Protein AF-A0A699SIF3-F1 (afdb_monomer_lite)

InterPro domains:
  IPR019378 GDP-fucose protein O-fucosyltransferase [PF10250] (1-93)
  IPR052272 GT106 glycosyltransferase [PTHR31933] (1-105)

pLDDT: mean 83.43, std 11.76, range [43.19, 96.19]

Radius of gyration: 21.8 Å; chains: 1; bounding box: 42×31×56 Å

Sequence (107 aa):
RLRCRCNFHALQFTPKIQATAALLIQRMRQNASHSGVLDENLVGPFAKPKEKIKKEFRYLALHLRFEIDMVAHSLCDFGGGEEEKKKLQAYREMHFPGLVELNNTSN

Foldseek 3Di:
DDPPPDPVLVVADDQVVLLVVLVVVCVLVVNDLDFDPCNCVHNNPSTHDHDDDDDDDDDDDDDDDPDLCVVLQVVDDPPPPDVNVVVSVVVCVVPPVVSVVVVVVVD

Secondary structure (DSSP, 8-state):
-------GGG-PPPHHHHHHHHHHHHHHTTT-SPPPTTHHHHHGGGPPP-PPPS-------------HHHHHHT----S-HHHHHHHHHHHHHHH-HHHHHHHHHH-

Structure (mmCIF, N/CA/C/O backbone):
data_AF-A0A699SIF3-F1
#
_entry.id   AF-A0A699SIF3-F1
#
loop_
_atom_site.group_PDB
_atom_site.id
_atom_site.type_symbol
_atom_site.label_atom_id
_atom_site.label_alt_id
_atom_site.label_comp_id
_atom_site.label_asym_id
_atom_site.label_entity_id
_atom_site.label_seq_id
_atom_site.pdbx_PDB_ins_code
_atom_site.Cartn_x
_atom_site.Cartn_y
_atom_site.Cartn_z
_atom_site.occupancy
_atom_site.B_iso_or_equiv
_atom_site.auth_seq_id
_atom_site.auth_comp_id
_atom_site.auth_asym_id
_atom_site.auth_atom_id
_atom_site.pdbx_PDB_model_num
ATOM 1 N N . ARG A 1 1 ? -18.879 12.075 -18.872 1.00 48.81 1 ARG A N 1
ATOM 2 C CA . ARG A 1 1 ? -17.845 11.437 -18.013 1.00 48.81 1 ARG A CA 1
ATOM 3 C C . ARG A 1 1 ? -18.537 10.586 -16.947 1.00 48.81 1 ARG A C 1
ATOM 5 O O . ARG A 1 1 ? -18.893 11.108 -15.899 1.00 48.81 1 ARG A O 1
ATOM 12 N N . LEU A 1 2 ? -18.780 9.304 -17.227 1.00 43.19 2 LEU A N 1
ATOM 13 C CA . LEU A 1 2 ? -19.382 8.369 -16.270 1.00 43.19 2 LEU A CA 1
ATOM 14 C C . LEU A 1 2 ? -18.303 7.933 -15.272 1.00 43.19 2 LEU A C 1
ATOM 16 O O . LEU A 1 2 ? -17.506 7.050 -15.562 1.00 43.19 2 LEU A O 1
ATOM 20 N N .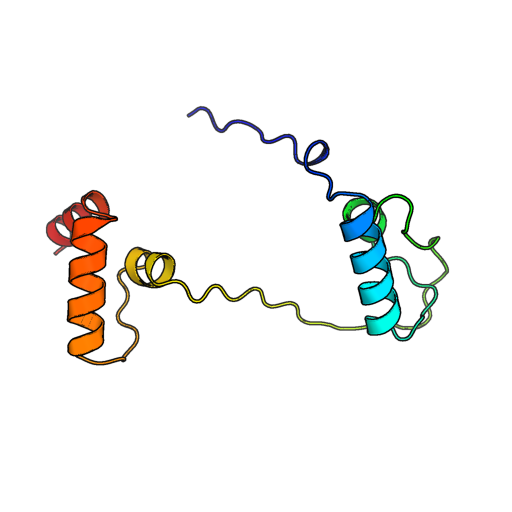 ARG A 1 3 ? -18.224 8.585 -14.109 1.00 60.19 3 ARG A N 1
ATOM 21 C CA . ARG A 1 3 ? -17.505 7.995 -12.974 1.00 60.19 3 ARG A CA 1
ATOM 22 C C . ARG A 1 3 ? -18.495 7.057 -12.301 1.00 60.19 3 ARG A C 1
ATOM 24 O O . ARG A 1 3 ? -19.445 7.537 -11.685 1.00 60.19 3 ARG A O 1
ATOM 31 N N . CYS A 1 4 ? -18.321 5.749 -12.472 1.00 64.62 4 CYS A N 1
ATOM 32 C CA . CYS A 1 4 ? -19.113 4.769 -11.739 1.00 64.62 4 CYS A CA 1
ATOM 33 C C . CYS A 1 4 ? -18.942 5.069 -10.245 1.00 64.62 4 CYS A C 1
ATOM 35 O O . CYS A 1 4 ? -17.822 5.047 -9.731 1.00 64.62 4 CYS A O 1
ATOM 37 N N . ARG A 1 5 ? -20.026 5.448 -9.561 1.00 69.69 5 ARG A N 1
ATOM 38 C CA . ARG A 1 5 ? -19.985 5.644 -8.112 1.00 69.69 5 ARG A CA 1
ATOM 39 C C . ARG A 1 5 ? -19.830 4.259 -7.502 1.00 69.69 5 ARG A C 1
ATOM 41 O O . ARG A 1 5 ? -20.772 3.475 -7.511 1.00 69.69 5 ARG A O 1
ATOM 48 N N . CYS A 1 6 ? -18.621 3.938 -7.056 1.00 73.12 6 CYS A N 1
ATOM 49 C CA . CYS A 1 6 ? -18.370 2.685 -6.365 1.00 73.12 6 CYS A CA 1
ATOM 50 C C . CYS A 1 6 ? -19.135 2.713 -5.037 1.00 73.12 6 CYS A C 1
ATOM 52 O O . CYS A 1 6 ? -19.010 3.672 -4.271 1.00 73.12 6 CYS A O 1
ATOM 54 N N . ASN A 1 7 ? -19.953 1.693 -4.774 1.00 78.44 7 ASN A N 1
ATOM 55 C CA . ASN A 1 7 ? -20.605 1.553 -3.480 1.00 78.44 7 ASN A CA 1
ATOM 56 C C . ASN A 1 7 ? -19.602 0.966 -2.481 1.00 78.44 7 ASN A C 1
ATOM 58 O O . ASN A 1 7 ? -19.525 -0.247 -2.303 1.00 78.44 7 ASN A O 1
ATOM 62 N N . PHE A 1 8 ? -18.829 1.829 -1.824 1.00 74.00 8 PHE A N 1
ATOM 63 C CA . PHE A 1 8 ? -17.832 1.402 -0.841 1.00 74.00 8 PHE A CA 1
ATOM 64 C C . PHE A 1 8 ? -18.444 0.671 0.363 1.00 74.00 8 PHE A C 1
ATOM 66 O O . PHE A 1 8 ? -17.765 -0.151 0.967 1.00 74.00 8 PHE A O 1
ATOM 73 N N . HIS A 1 9 ? -19.731 0.881 0.670 1.00 73.69 9 HIS A N 1
ATOM 74 C CA . HIS A 1 9 ? -20.416 0.122 1.722 1.00 73.69 9 HIS A CA 1
ATOM 75 C C . HIS A 1 9 ? -20.601 -1.357 1.366 1.00 73.69 9 HIS A C 1
ATOM 77 O O . HIS A 1 9 ? -20.702 -2.181 2.268 1.00 73.69 9 HIS A O 1
ATOM 83 N N . ALA A 1 10 ? -20.620 -1.705 0.075 1.00 79.56 10 ALA A N 1
ATOM 84 C CA . ALA A 1 10 ? -20.663 -3.097 -0.370 1.00 79.56 10 ALA A CA 1
ATOM 85 C C . ALA A 1 10 ? -19.281 -3.778 -0.325 1.00 79.56 10 ALA A C 1
ATOM 87 O O . ALA A 1 10 ? -19.198 -5.001 -0.390 1.00 79.56 10 ALA A O 1
ATOM 88 N N . LEU A 1 11 ? -18.196 -3.007 -0.197 1.00 82.12 11 LEU A N 1
ATOM 89 C CA . LEU A 1 11 ? -16.817 -3.500 -0.166 1.00 82.12 11 LEU A CA 1
ATOM 90 C C . LEU A 1 11 ? -16.324 -3.669 1.276 1.00 82.12 11 LEU A C 1
ATOM 92 O O . LEU A 1 11 ? -15.317 -3.089 1.680 1.00 82.12 11 LEU A O 1
ATOM 96 N N . GLN A 1 12 ? -17.050 -4.454 2.070 1.00 84.69 12 GLN A N 1
ATOM 97 C CA . GLN A 1 12 ? -16.610 -4.809 3.417 1.00 84.69 12 GLN A CA 1
ATOM 98 C C . GLN A 1 12 ? -15.593 -5.950 3.371 1.00 84.69 12 GLN A C 1
ATOM 100 O O . GLN A 1 12 ? -15.723 -6.902 2.599 1.00 84.69 12 GLN A O 1
ATOM 105 N N . PHE A 1 13 ? -14.579 -5.872 4.233 1.00 89.75 13 PHE A N 1
ATOM 106 C CA . PHE A 1 13 ? -13.667 -6.989 4.442 1.00 89.75 13 PHE A CA 1
ATOM 107 C C . PHE A 1 13 ? -14.413 -8.208 4.988 1.00 89.75 13 PHE A C 1
ATOM 109 O O . PHE A 1 13 ? -15.396 -8.084 5.716 1.00 89.75 13 PHE A O 1
ATOM 116 N N . THR A 1 14 ? -13.910 -9.404 4.681 1.00 92.50 14 THR A N 1
ATOM 117 C CA . THR A 1 14 ? -14.478 -10.635 5.241 1.00 92.50 14 THR A CA 1
ATOM 118 C C . THR A 1 14 ? -14.375 -10.636 6.774 1.00 92.50 14 THR A C 1
ATOM 120 O O . THR A 1 14 ? -13.420 -10.068 7.321 1.00 92.50 14 THR A O 1
ATOM 123 N N . PRO A 1 15 ? -15.278 -11.333 7.494 1.00 94.50 15 PRO A N 1
ATOM 124 C CA . PRO A 1 15 ? -15.268 -11.339 8.959 1.00 94.50 15 PRO A CA 1
ATOM 125 C C . PRO A 1 15 ? -13.925 -11.754 9.576 1.00 94.50 15 PRO A C 1
ATOM 127 O O . PRO A 1 15 ? -13.518 -11.221 10.603 1.00 94.50 15 PRO A O 1
ATOM 130 N N . LYS A 1 16 ? -13.185 -12.665 8.926 1.00 96.19 16 LYS A N 1
ATOM 131 C CA . LYS A 1 16 ? -11.853 -13.097 9.387 1.00 96.19 16 LYS A CA 1
ATOM 132 C C . LYS A 1 16 ? -10.822 -11.963 9.337 1.00 96.19 16 LYS A C 1
ATOM 134 O O . LYS A 1 16 ? -10.020 -11.819 10.260 1.00 96.19 16 LYS A O 1
ATOM 139 N N . ILE A 1 17 ? -10.854 -11.148 8.280 1.00 95.50 17 ILE A N 1
ATOM 140 C CA . ILE A 1 17 ? -9.967 -9.985 8.131 1.00 95.50 17 ILE A CA 1
ATOM 141 C C . ILE A 1 17 ? -10.350 -8.914 9.154 1.00 95.50 17 ILE A C 1
ATOM 143 O O . ILE A 1 17 ? -9.472 -8.390 9.834 1.00 95.50 17 ILE A O 1
ATOM 147 N N . GLN A 1 18 ? -11.646 -8.645 9.326 1.00 94.25 18 GLN A N 1
ATOM 148 C CA . GLN A 1 18 ? -12.137 -7.680 10.315 1.00 94.25 18 GLN A CA 1
ATOM 149 C C . GLN A 1 18 ? -11.742 -8.065 11.747 1.00 94.25 18 GLN A C 1
ATOM 151 O O . GLN A 1 18 ? -11.225 -7.225 12.481 1.00 94.25 18 GLN A O 1
ATOM 156 N N . ALA A 1 19 ? -11.896 -9.338 12.128 1.00 94.94 19 ALA A N 1
ATOM 157 C CA . ALA A 1 19 ? -11.478 -9.838 13.439 1.00 94.94 19 ALA A CA 1
ATOM 158 C C . ALA A 1 19 ? -9.964 -9.680 13.659 1.00 94.94 19 ALA A C 1
ATOM 160 O O . ALA A 1 19 ? -9.517 -9.245 14.722 1.00 94.94 19 ALA A O 1
ATOM 161 N N . THR A 1 20 ? -9.167 -9.986 12.631 1.00 96.12 20 THR A N 1
ATOM 162 C CA . THR A 1 20 ? -7.707 -9.817 12.672 1.00 96.12 20 THR A CA 1
ATOM 163 C C . THR A 1 20 ? -7.326 -8.343 12.824 1.00 96.12 20 THR A C 1
ATOM 165 O O . THR A 1 20 ? -6.498 -7.999 13.667 1.00 96.12 20 THR A O 1
ATOM 168 N N . ALA A 1 21 ? -7.962 -7.457 12.055 1.00 93.31 21 ALA A N 1
ATOM 169 C CA . ALA A 1 21 ? -7.743 -6.018 12.124 1.00 93.31 21 ALA A CA 1
ATOM 170 C C . ALA A 1 21 ? -8.142 -5.438 13.492 1.00 93.31 21 ALA A C 1
ATOM 172 O O . ALA A 1 21 ? -7.391 -4.640 14.052 1.00 93.31 21 ALA A O 1
ATOM 173 N N . ALA A 1 22 ? -9.257 -5.887 14.077 1.00 92.19 22 ALA A N 1
ATOM 174 C CA . ALA A 1 22 ? -9.677 -5.483 15.419 1.00 92.19 22 ALA A CA 1
ATOM 175 C C . ALA A 1 22 ? -8.627 -5.853 16.473 1.00 92.19 22 ALA A C 1
ATOM 177 O O . ALA A 1 22 ? -8.253 -5.021 17.301 1.00 92.19 22 ALA A O 1
ATOM 178 N N . LEU A 1 23 ? -8.086 -7.072 16.395 1.00 92.88 23 LEU A N 1
ATOM 179 C CA . LEU A 1 23 ? -7.024 -7.527 17.287 1.00 92.88 23 LEU A CA 1
ATOM 180 C C . LEU A 1 23 ? -5.735 -6.705 17.124 1.00 92.88 23 LEU A C 1
ATOM 182 O O . LEU A 1 23 ? -5.095 -6.362 18.120 1.00 92.88 23 LEU A O 1
ATOM 186 N N . LEU A 1 24 ? -5.356 -6.360 15.889 1.00 92.06 24 LEU A N 1
ATOM 187 C CA . LEU A 1 24 ? -4.196 -5.505 15.614 1.00 92.06 24 LEU A CA 1
ATOM 188 C C . LEU A 1 24 ? -4.380 -4.102 16.193 1.00 92.06 24 LEU A C 1
ATOM 190 O O . LEU A 1 24 ? -3.513 -3.631 16.927 1.00 92.06 24 LEU A O 1
ATOM 194 N N . ILE A 1 25 ? -5.520 -3.461 15.925 1.00 88.25 25 ILE A N 1
ATOM 195 C CA . ILE A 1 25 ? -5.851 -2.129 16.446 1.00 88.25 25 ILE A CA 1
ATOM 196 C C . ILE A 1 25 ? -5.832 -2.138 17.975 1.00 88.25 25 ILE A C 1
ATOM 198 O O . ILE A 1 25 ? -5.226 -1.257 18.592 1.00 88.25 25 ILE A O 1
ATOM 202 N N . GLN A 1 26 ? -6.441 -3.155 18.589 1.00 87.06 26 GLN A N 1
ATOM 203 C CA . GLN A 1 26 ? -6.450 -3.324 20.036 1.00 87.06 26 GLN A CA 1
ATOM 204 C C . GLN A 1 26 ? -5.021 -3.396 20.597 1.00 87.06 26 GLN A C 1
ATOM 206 O O . GLN A 1 26 ? -4.709 -2.706 21.568 1.00 87.06 26 GLN A O 1
ATOM 211 N N . ARG A 1 27 ? -4.136 -4.190 19.982 1.00 88.75 27 ARG A N 1
ATOM 212 C CA . ARG A 1 27 ? -2.737 -4.327 20.416 1.00 88.75 27 ARG A CA 1
ATOM 213 C C . ARG A 1 27 ? -1.929 -3.054 20.202 1.00 88.75 27 ARG A C 1
ATOM 215 O O . ARG A 1 27 ? -1.216 -2.646 21.114 1.00 88.75 27 ARG A O 1
ATOM 222 N N . MET A 1 28 ? -2.064 -2.409 19.040 1.00 87.06 28 MET A N 1
ATOM 223 C CA . MET A 1 28 ? -1.384 -1.143 18.746 1.00 87.06 28 MET A CA 1
ATOM 224 C C . MET A 1 28 ? -1.716 -0.111 19.819 1.00 87.06 28 MET A C 1
ATOM 226 O O . MET A 1 28 ? -0.804 0.495 20.377 1.00 87.06 28 MET A O 1
ATOM 230 N N . ARG A 1 29 ? -2.998 -0.002 20.187 1.00 84.44 29 ARG A N 1
ATOM 231 C CA . ARG A 1 29 ? -3.513 0.898 21.229 1.00 84.44 29 ARG A CA 1
ATOM 232 C C . ARG A 1 29 ? -3.303 0.379 22.660 1.00 84.44 29 ARG A C 1
ATOM 234 O O . ARG A 1 29 ? -3.983 0.837 23.571 1.00 84.44 29 ARG A O 1
ATOM 241 N N . GLN A 1 30 ? -2.393 -0.575 22.881 1.00 82.06 30 GLN A N 1
ATOM 242 C CA . GLN A 1 30 ? -2.049 -1.111 24.208 1.00 82.06 30 GLN A CA 1
ATOM 243 C C . GLN A 1 30 ? -3.265 -1.637 24.995 1.00 82.06 30 GLN A C 1
ATOM 245 O O . GLN A 1 30 ? -3.379 -1.417 26.198 1.00 82.06 30 GLN A O 1
ATOM 250 N N . ASN A 1 31 ? -4.198 -2.315 24.319 1.00 73.94 31 ASN A N 1
ATOM 251 C CA . ASN A 1 31 ? -5.472 -2.781 24.880 1.00 73.94 31 ASN A CA 1
ATOM 252 C C . ASN A 1 31 ? -6.359 -1.672 25.473 1.00 73.94 31 ASN A C 1
ATOM 254 O O . ASN A 1 31 ? -7.260 -1.972 26.256 1.00 73.94 31 ASN A O 1
ATOM 258 N N . ALA A 1 32 ? -6.156 -0.407 25.094 1.00 71.56 32 ALA A N 1
ATOM 259 C CA . ALA A 1 32 ? -7.038 0.669 25.516 1.00 71.56 32 ALA A CA 1
ATOM 260 C C . ALA A 1 32 ? -8.484 0.403 25.071 1.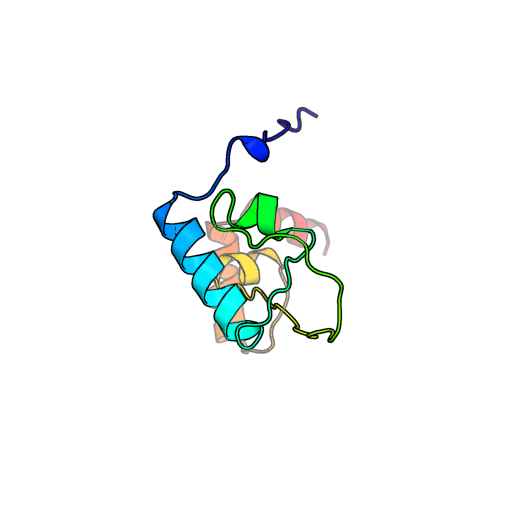00 71.56 32 ALA A C 1
ATOM 262 O O . ALA A 1 32 ? -8.736 -0.070 23.960 1.00 71.56 32 ALA A O 1
ATOM 263 N N . SER A 1 33 ? -9.444 0.776 25.915 1.00 68.06 33 SER A N 1
ATOM 264 C CA . SER A 1 33 ? -10.888 0.673 25.656 1.00 68.06 33 SER A CA 1
ATOM 265 C C . SER A 1 33 ? -11.403 1.670 24.604 1.00 68.06 33 SER A C 1
ATOM 267 O O . SER A 1 33 ? -12.577 2.019 24.588 1.00 68.06 33 SER A O 1
ATOM 269 N N . HIS A 1 34 ? -10.528 2.183 23.740 1.00 72.31 34 HIS A N 1
ATOM 270 C CA . HIS A 1 34 ? -10.850 3.264 22.820 1.00 72.31 34 HIS A CA 1
ATOM 271 C C . HIS A 1 34 ? -11.304 2.735 21.459 1.00 72.31 34 HIS A C 1
ATOM 273 O O . HIS A 1 34 ? -10.540 2.052 20.767 1.00 72.31 34 HIS A O 1
ATOM 279 N N . SER A 1 35 ? -12.498 3.160 21.046 1.00 71.75 35 SER A N 1
ATOM 280 C CA . SER A 1 35 ? -12.988 3.037 19.674 1.00 71.75 35 SER A CA 1
ATOM 281 C C . SER A 1 35 ? -12.637 4.284 18.871 1.00 71.75 35 SER A C 1
ATOM 283 O O . SER A 1 35 ? -13.061 5.389 19.200 1.00 71.75 35 SER A O 1
ATOM 285 N N . GLY A 1 36 ? -11.891 4.109 17.787 1.00 74.88 36 GLY A N 1
ATOM 286 C CA . GLY A 1 36 ? -11.675 5.140 16.779 1.00 74.88 36 GLY A CA 1
ATOM 287 C C . GLY A 1 36 ? -12.956 5.447 16.006 1.00 74.88 36 GLY A C 1
ATOM 288 O O . GLY A 1 36 ? -13.859 4.617 15.915 1.00 74.88 36 GLY A O 1
ATOM 289 N N . VAL A 1 37 ? -13.023 6.646 15.420 1.00 76.88 37 VAL A N 1
ATOM 290 C CA . VAL A 1 37 ? -14.174 7.118 14.620 1.00 76.88 37 VAL A CA 1
ATOM 291 C C . VAL A 1 37 ? -14.474 6.184 13.442 1.00 76.88 37 VAL A C 1
ATOM 293 O O . VAL A 1 37 ? -15.628 6.016 13.066 1.00 76.88 37 VAL A O 1
ATOM 296 N N . LEU A 1 38 ? -13.436 5.562 12.878 1.00 80.31 38 LEU A N 1
ATOM 297 C CA . LEU A 1 38 ? -13.542 4.673 11.721 1.00 80.31 38 LEU A CA 1
ATOM 298 C C . LEU A 1 38 ? -13.653 3.190 12.093 1.00 80.31 38 LEU A C 1
ATOM 300 O O . LEU A 1 38 ? -13.860 2.375 11.199 1.00 80.31 38 LEU A O 1
ATOM 304 N N . ASP A 1 39 ? -13.520 2.824 13.371 1.00 85.50 39 ASP A N 1
ATOM 305 C CA . ASP A 1 39 ? -13.440 1.416 13.779 1.00 85.50 39 ASP A CA 1
ATOM 306 C C . ASP A 1 39 ? -14.711 0.643 13.395 1.00 85.50 39 ASP A C 1
ATOM 308 O O . ASP A 1 39 ? -14.613 -0.468 12.888 1.00 85.50 39 ASP A O 1
ATOM 312 N N . GLU A 1 40 ? -15.893 1.249 13.533 1.00 85.62 40 GLU A N 1
ATOM 313 C CA . GLU A 1 40 ? -17.170 0.634 13.139 1.00 85.62 40 GLU A CA 1
ATOM 314 C C . GLU A 1 40 ? -17.208 0.282 11.643 1.00 85.62 40 GLU A C 1
ATOM 316 O O . GLU A 1 40 ? -17.625 -0.808 11.267 1.00 85.62 40 GLU A O 1
ATOM 321 N N . ASN A 1 41 ? -16.679 1.153 10.780 1.00 84.50 41 ASN A N 1
ATOM 322 C CA . ASN A 1 41 ? -16.628 0.898 9.337 1.00 84.50 41 ASN A CA 1
ATOM 323 C C . ASN A 1 41 ? -15.507 -0.080 8.943 1.00 84.50 41 ASN A C 1
ATOM 325 O O . ASN A 1 41 ? -15.623 -0.774 7.936 1.00 84.50 41 ASN A O 1
ATOM 329 N N . LEU A 1 42 ? -14.412 -0.124 9.709 1.00 85.38 42 LEU A N 1
ATOM 330 C CA . LEU A 1 42 ? -13.230 -0.934 9.396 1.00 85.38 42 LEU A CA 1
ATOM 331 C C . LEU A 1 42 ? -13.347 -2.372 9.901 1.00 85.38 42 LEU A C 1
ATOM 333 O O . LEU A 1 42 ? -12.993 -3.310 9.186 1.00 85.38 42 LEU A O 1
ATOM 337 N N . VAL A 1 43 ? -13.819 -2.546 11.135 1.00 91.44 43 VAL A N 1
ATOM 338 C CA . VAL A 1 43 ? -13.871 -3.847 11.814 1.00 91.44 43 VAL A CA 1
ATOM 339 C C . VAL A 1 43 ? -15.293 -4.301 12.139 1.00 91.44 43 VAL A C 1
ATOM 341 O O . VAL A 1 43 ? -15.469 -5.401 12.659 1.00 91.44 43 VAL A O 1
ATOM 344 N N . GLY A 1 44 ? -16.310 -3.502 11.803 1.00 88.12 44 GLY A N 1
ATOM 345 C CA . GLY A 1 44 ? -17.714 -3.894 11.890 1.00 88.12 44 GLY A CA 1
ATOM 346 C C . GLY A 1 44 ? -18.097 -4.391 13.289 1.00 88.12 44 GLY A C 1
ATOM 347 O O . GLY A 1 44 ? -17.866 -3.680 14.270 1.00 88.12 44 GLY A O 1
ATOM 348 N N . PRO A 1 45 ? -18.635 -5.621 13.414 1.00 89.81 45 PRO A N 1
ATOM 349 C CA . PRO A 1 45 ? -19.118 -6.161 14.688 1.00 89.81 45 PRO A CA 1
ATOM 350 C C . PRO A 1 45 ? -18.012 -6.370 15.736 1.00 89.81 45 PRO A C 1
ATOM 352 O O . PRO A 1 45 ? -18.317 -6.615 16.899 1.00 89.81 45 PRO A O 1
ATOM 355 N N . PHE A 1 46 ? -16.735 -6.283 15.349 1.00 91.31 46 PHE A N 1
ATOM 356 C CA . PHE A 1 46 ? -15.593 -6.420 16.255 1.00 91.31 46 PHE A CA 1
ATOM 357 C C . PHE A 1 46 ? -15.120 -5.078 16.845 1.00 91.31 46 PHE A C 1
ATOM 359 O O . PHE A 1 46 ? -14.133 -5.051 17.585 1.00 91.31 46 PHE A O 1
ATOM 366 N N . ALA A 1 47 ? -15.782 -3.961 16.521 1.00 88.06 47 ALA A N 1
ATOM 367 C CA . ALA A 1 47 ? -15.460 -2.654 17.087 1.00 88.06 47 ALA A CA 1
ATOM 368 C C . ALA A 1 47 ? -15.762 -2.609 18.594 1.00 88.06 47 ALA A C 1
ATOM 370 O O . ALA A 1 47 ? -16.757 -3.159 19.068 1.00 88.06 47 ALA A O 1
ATOM 371 N N . LYS A 1 48 ? -14.905 -1.929 19.366 1.00 81.25 48 LYS A N 1
ATOM 372 C CA . LYS A 1 48 ? -15.164 -1.698 20.794 1.00 81.25 48 LYS A CA 1
ATOM 373 C C . LYS A 1 48 ? -16.215 -0.595 20.981 1.00 81.25 48 LYS A C 1
ATOM 375 O O . LYS A 1 48 ? -16.306 0.304 20.150 1.00 81.25 48 LYS A O 1
ATOM 380 N N . PRO A 1 49 ? -16.998 -0.618 22.071 1.00 76.81 49 PRO A N 1
ATOM 381 C CA . PRO A 1 49 ? -17.901 0.480 22.394 1.00 76.81 49 PRO A CA 1
ATOM 382 C C . PRO A 1 49 ? -17.128 1.782 22.663 1.00 76.81 49 PRO A C 1
ATOM 384 O O . PRO A 1 49 ? -15.986 1.774 23.127 1.00 76.81 49 PRO A O 1
ATOM 387 N N . LYS A 1 50 ? -17.758 2.922 22.357 1.00 68.06 50 LYS A N 1
ATOM 388 C CA . LYS A 1 50 ? -17.185 4.261 22.561 1.00 68.06 50 LYS A CA 1
ATOM 389 C C . LYS A 1 50 ? -17.146 4.600 24.058 1.00 68.06 50 LYS A C 1
ATOM 391 O O . LYS A 1 50 ? -18.134 5.080 24.605 1.00 68.06 50 LYS A O 1
ATOM 396 N N . GLU A 1 51 ? -16.011 4.382 24.718 1.00 67.69 51 GLU A N 1
ATOM 397 C CA . GLU A 1 51 ? -15.763 4.877 26.082 1.00 67.69 51 GLU A CA 1
ATOM 398 C C . GLU A 1 51 ? -15.072 6.253 26.096 1.00 67.69 51 GLU A C 1
ATOM 400 O O . GLU A 1 51 ? -14.373 6.638 25.155 1.00 67.69 51 GLU A O 1
ATOM 405 N N . LYS A 1 52 ? -15.286 7.020 27.179 1.00 59.78 52 LYS A N 1
ATOM 406 C CA . LYS A 1 52 ? -14.754 8.384 27.347 1.00 59.78 52 LYS A CA 1
ATOM 407 C C . LYS A 1 52 ? -13.217 8.383 27.392 1.00 59.78 52 LYS A C 1
ATOM 409 O O . LYS A 1 52 ? -12.592 7.653 28.157 1.00 59.78 52 LYS A O 1
ATOM 414 N N . ILE A 1 53 ? -12.633 9.240 26.560 1.00 61.66 53 ILE A N 1
ATOM 415 C CA . ILE A 1 53 ? -11.206 9.340 26.226 1.00 61.66 53 ILE A CA 1
ATOM 416 C C . ILE A 1 53 ? -10.352 9.680 27.461 1.00 61.66 53 ILE A C 1
ATOM 418 O O . ILE A 1 53 ? -10.637 10.646 28.164 1.00 61.66 53 ILE A O 1
ATOM 422 N N . LYS A 1 54 ? -9.260 8.932 27.687 1.00 56.72 54 LYS A N 1
ATOM 423 C CA . LYS A 1 54 ? -8.208 9.287 28.667 1.00 56.72 54 LYS A CA 1
ATOM 424 C C . LYS A 1 54 ? -6.802 9.441 28.071 1.00 56.72 54 LYS A C 1
ATOM 426 O O . LYS A 1 54 ? -5.934 9.986 28.744 1.00 56.72 54 LYS A O 1
ATOM 431 N N . LYS A 1 55 ? -6.547 8.967 26.842 1.00 62.53 55 LYS A N 1
ATOM 432 C CA . LYS A 1 55 ? -5.218 9.026 26.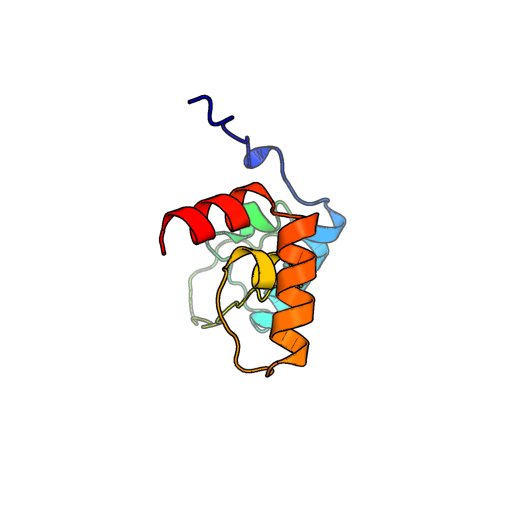209 1.00 62.53 55 LYS A CA 1
ATOM 433 C C . LYS A 1 55 ? -5.320 8.958 24.686 1.00 62.53 55 LYS A C 1
ATOM 435 O O . LYS A 1 55 ? -5.941 8.041 24.155 1.00 62.53 55 LYS A O 1
ATOM 440 N N . GLU A 1 56 ? -4.695 9.909 24.001 1.00 68.50 56 GLU A N 1
ATOM 441 C CA . GLU A 1 56 ? -4.549 9.898 22.545 1.00 68.50 56 GLU A CA 1
ATOM 442 C C . GLU A 1 56 ? -3.338 9.051 22.144 1.00 68.50 56 GLU A C 1
ATOM 444 O O . GLU A 1 56 ? -2.252 9.183 22.714 1.00 68.50 56 GLU A O 1
ATOM 449 N N . PHE A 1 57 ? -3.511 8.192 21.141 1.00 67.19 57 PHE A N 1
ATOM 450 C CA . PHE A 1 57 ? -2.410 7.461 20.526 1.00 67.19 57 PHE A CA 1
ATOM 451 C C . PHE A 1 57 ? -2.149 8.037 19.138 1.00 67.19 57 PHE A C 1
ATOM 453 O O . PHE A 1 57 ? -3.034 8.031 18.282 1.00 67.19 57 PHE A O 1
ATOM 460 N N . ARG A 1 58 ? -0.936 8.546 18.920 1.00 75.56 58 ARG A N 1
ATOM 461 C CA . ARG A 1 58 ? -0.531 9.153 17.650 1.00 75.56 58 ARG A CA 1
ATOM 462 C C . ARG A 1 58 ? 0.282 8.140 16.852 1.00 75.56 58 ARG A C 1
ATOM 464 O O . ARG A 1 58 ? 1.406 7.825 17.229 1.00 75.56 58 ARG A O 1
ATOM 471 N N . TYR A 1 59 ? -0.301 7.642 15.767 1.00 78.44 59 TYR A N 1
ATOM 472 C CA . TYR A 1 59 ? 0.379 6.795 14.787 1.00 78.44 59 TYR A CA 1
ATOM 473 C C . TYR A 1 59 ? 0.424 7.509 13.440 1.00 78.44 59 TYR A C 1
ATOM 475 O O . TYR A 1 59 ? -0.498 8.249 13.099 1.00 78.44 59 TYR A O 1
ATOM 483 N N . LEU A 1 60 ? 1.467 7.230 12.663 1.00 85.25 60 LEU A N 1
ATOM 484 C CA . LEU A 1 60 ? 1.547 7.572 11.249 1.00 85.25 60 LEU A CA 1
ATOM 485 C C . LEU A 1 60 ? 1.449 6.271 10.449 1.00 85.25 60 LEU A C 1
ATOM 487 O O . LEU A 1 60 ? 2.267 5.373 10.636 1.00 85.25 60 LEU A O 1
ATOM 491 N N . ALA A 1 61 ? 0.440 6.161 9.587 1.00 85.62 61 ALA A N 1
ATOM 492 C CA . ALA A 1 61 ? 0.297 5.037 8.670 1.00 85.62 61 ALA A CA 1
ATOM 493 C C . ALA A 1 61 ? 0.805 5.453 7.286 1.00 85.62 61 ALA A C 1
ATOM 495 O O . ALA A 1 61 ? 0.297 6.410 6.704 1.00 85.62 61 ALA A O 1
ATOM 496 N N . LEU A 1 62 ? 1.800 4.731 6.769 1.00 91.81 62 LEU A N 1
ATOM 497 C CA . LEU A 1 62 ? 2.356 4.931 5.432 1.00 91.81 62 LEU A CA 1
ATOM 498 C C . LEU A 1 62 ? 2.095 3.672 4.603 1.00 91.81 62 LEU A C 1
ATOM 500 O O . LEU A 1 62 ? 2.525 2.585 4.981 1.00 91.81 62 LEU A O 1
ATOM 504 N N . HIS A 1 63 ? 1.390 3.818 3.483 1.00 90.06 63 HIS A N 1
ATOM 505 C CA . HIS A 1 63 ? 1.233 2.755 2.492 1.00 90.06 63 HIS A CA 1
ATOM 506 C C . HIS A 1 63 ? 2.194 3.037 1.336 1.00 90.06 63 HIS A C 1
ATOM 508 O O . HIS A 1 63 ? 1.958 3.941 0.538 1.00 90.06 63 HIS A O 1
ATOM 514 N N . LEU A 1 64 ? 3.302 2.299 1.291 1.00 87.94 64 LEU A N 1
ATOM 515 C CA . LEU A 1 64 ? 4.325 2.425 0.255 1.00 87.94 64 LEU A CA 1
ATOM 516 C C . LEU A 1 64 ? 4.145 1.291 -0.758 1.00 87.94 64 LEU A C 1
ATOM 518 O O . LEU A 1 64 ? 4.086 0.125 -0.370 1.00 87.94 64 LEU A O 1
ATOM 522 N N . ARG A 1 65 ? 4.055 1.631 -2.047 1.00 88.00 65 ARG A N 1
ATOM 523 C CA . ARG A 1 65 ? 3.941 0.671 -3.154 1.00 88.00 65 ARG A CA 1
ATOM 524 C C . ARG A 1 65 ? 5.242 0.688 -3.951 1.00 88.00 65 ARG A C 1
ATOM 526 O O . ARG A 1 65 ? 5.565 1.703 -4.558 1.00 88.00 65 ARG A O 1
ATOM 533 N N . PHE A 1 66 ? 5.972 -0.424 -3.935 1.00 83.19 66 PHE A N 1
ATOM 534 C CA . PHE A 1 66 ? 7.306 -0.552 -4.542 1.00 83.19 66 PHE A CA 1
ATOM 535 C C . PHE A 1 66 ? 7.277 -1.360 -5.841 1.00 83.19 66 PHE A C 1
ATOM 537 O O . PHE A 1 66 ? 8.095 -2.250 -6.057 1.00 83.19 66 PHE A O 1
ATOM 544 N N . GLU A 1 67 ? 6.291 -1.096 -6.686 1.00 91.38 67 GLU A N 1
ATOM 545 C CA . GLU A 1 67 ? 6.122 -1.823 -7.939 1.00 91.38 67 GLU A CA 1
ATOM 546 C C . GLU A 1 67 ? 6.670 -1.001 -9.108 1.00 91.38 67 GLU A C 1
ATOM 548 O O . GLU A 1 67 ? 6.554 0.227 -9.143 1.00 91.38 67 GLU A O 1
ATOM 553 N N . ILE A 1 68 ? 7.294 -1.692 -10.065 1.00 90.88 68 ILE A N 1
ATOM 554 C CA . ILE A 1 68 ? 7.925 -1.069 -11.234 1.00 90.88 68 ILE A CA 1
ATOM 555 C C . ILE A 1 68 ? 6.921 -0.278 -12.075 1.00 90.88 68 ILE A C 1
ATOM 557 O O . ILE A 1 68 ? 7.295 0.717 -12.682 1.00 90.88 68 ILE A O 1
ATOM 561 N N . ASP A 1 69 ? 5.647 -0.670 -12.070 1.00 92.44 69 ASP A N 1
ATOM 562 C CA . ASP A 1 69 ? 4.578 0.007 -12.798 1.00 92.44 69 ASP A CA 1
ATOM 563 C C . ASP A 1 69 ? 4.332 1.427 -12.267 1.00 92.44 69 ASP A C 1
ATOM 565 O O . ASP A 1 69 ? 4.220 2.361 -13.054 1.00 92.44 69 ASP A O 1
ATOM 569 N N . MET A 1 70 ? 4.329 1.615 -10.945 1.00 91.19 70 MET A N 1
ATOM 570 C CA . MET A 1 70 ? 4.165 2.917 -10.295 1.00 91.19 70 MET A CA 1
ATOM 571 C C . MET A 1 70 ? 5.335 3.848 -10.601 1.00 91.19 70 MET A C 1
ATOM 573 O O . MET A 1 70 ? 5.136 5.024 -10.905 1.00 91.19 70 MET A O 1
ATOM 577 N N . VAL A 1 71 ? 6.552 3.307 -10.538 1.00 90.88 71 VAL A N 1
ATOM 578 C CA . VAL A 1 71 ? 7.801 4.027 -10.827 1.00 90.88 71 VAL A CA 1
ATOM 579 C C . VAL A 1 71 ? 7.887 4.373 -12.321 1.00 90.88 71 VAL A C 1
ATOM 581 O O . VAL A 1 71 ? 8.253 5.482 -12.710 1.00 90.88 71 VAL A O 1
ATOM 584 N N . ALA A 1 72 ? 7.489 3.450 -13.193 1.00 92.31 72 ALA A N 1
ATOM 585 C CA . ALA A 1 72 ? 7.428 3.678 -14.628 1.00 92.31 72 ALA A CA 1
ATOM 586 C C . ALA A 1 72 ? 6.372 4.737 -14.983 1.00 92.31 72 ALA A C 1
ATOM 588 O O . ALA A 1 72 ? 6.661 5.636 -15.773 1.00 92.31 72 ALA A O 1
ATOM 589 N N . HIS A 1 73 ? 5.188 4.681 -14.372 1.00 91.19 73 HIS A N 1
ATOM 590 C CA . HIS A 1 73 ? 4.079 5.587 -14.663 1.00 91.19 73 HIS A CA 1
AT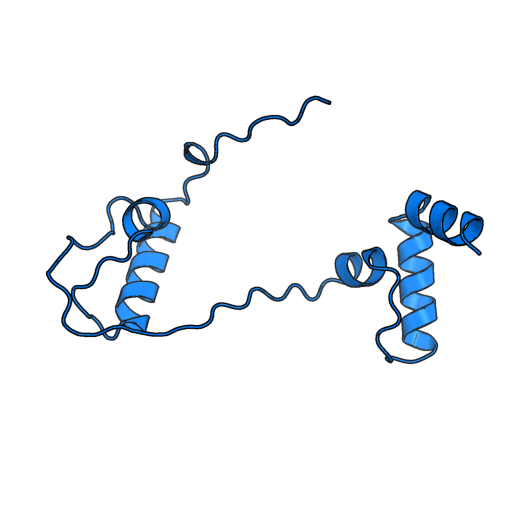OM 591 C C . HIS A 1 73 ? 4.346 7.048 -14.270 1.00 91.19 73 HIS A C 1
ATOM 593 O O . HIS A 1 73 ? 3.768 7.951 -14.866 1.00 91.19 73 HIS A O 1
ATOM 599 N N . SER A 1 74 ? 5.220 7.320 -13.298 1.00 90.12 74 SER A N 1
ATOM 600 C CA . SER A 1 74 ? 5.523 8.706 -12.910 1.00 90.12 74 SER A CA 1
ATOM 601 C C . SER A 1 74 ? 6.400 9.458 -13.918 1.00 90.12 74 SER A C 1
ATOM 603 O O . SER A 1 74 ? 6.537 10.672 -13.798 1.00 90.12 74 SER A O 1
ATOM 605 N N . LEU A 1 75 ? 7.032 8.751 -14.867 1.00 88.31 75 LEU A N 1
ATOM 606 C CA . LEU A 1 75 ? 8.064 9.267 -15.782 1.00 88.31 75 LEU A CA 1
ATOM 607 C C . LEU A 1 75 ? 9.289 9.919 -15.107 1.00 88.31 75 LEU A C 1
ATOM 609 O O . LEU A 1 75 ? 10.164 10.426 -15.804 1.00 88.31 75 LEU A O 1
ATOM 613 N N . CYS A 1 76 ? 9.396 9.885 -13.779 1.00 89.62 76 CYS A N 1
ATOM 614 C CA . CYS A 1 76 ? 10.519 10.488 -13.069 1.00 89.62 76 CYS A CA 1
ATOM 615 C C . CYS A 1 76 ? 11.815 9.683 -13.253 1.00 89.62 76 CYS A C 1
ATOM 617 O O . CYS A 1 76 ? 11.796 8.474 -13.527 1.00 89.62 76 CYS A O 1
ATOM 619 N N . ASP A 1 77 ? 12.934 10.380 -13.058 1.00 88.19 77 ASP A N 1
ATOM 620 C CA . ASP A 1 77 ? 14.229 9.786 -12.735 1.00 88.19 77 ASP A CA 1
ATOM 621 C C . ASP A 1 77 ? 14.327 9.641 -11.209 1.00 88.19 77 ASP A C 1
ATOM 623 O O . ASP A 1 77 ? 13.968 10.559 -10.467 1.00 88.19 77 ASP A O 1
ATOM 627 N N . PHE A 1 78 ? 14.782 8.479 -10.752 1.00 90.56 78 PHE A N 1
ATOM 628 C CA . PHE A 1 78 ? 14.886 8.127 -9.337 1.00 90.56 78 PHE A CA 1
ATOM 629 C C . PHE A 1 78 ? 16.339 8.008 -8.864 1.00 90.56 78 PHE A C 1
ATOM 631 O O . PHE A 1 78 ? 16.583 7.722 -7.693 1.00 90.56 78 PHE A O 1
ATOM 638 N N . GLY A 1 79 ? 17.310 8.284 -9.743 1.00 91.38 79 GLY A N 1
ATOM 639 C CA . GLY A 1 79 ? 18.726 8.316 -9.390 1.00 91.38 79 GLY A CA 1
ATOM 640 C C . GLY A 1 79 ? 19.404 6.945 -9.322 1.00 91.38 79 GLY A C 1
ATOM 641 O O . GLY A 1 79 ? 20.530 6.865 -8.836 1.00 91.38 79 GLY A O 1
ATOM 642 N N . GLY A 1 80 ? 18.785 5.873 -9.827 1.00 91.25 80 GLY A N 1
ATOM 643 C CA . GLY A 1 80 ? 19.384 4.534 -9.925 1.00 91.25 80 GLY A CA 1
ATOM 644 C C . GLY A 1 80 ? 20.330 4.340 -11.118 1.00 91.25 80 GLY A C 1
ATOM 645 O O . GLY A 1 80 ? 20.791 3.225 -11.370 1.00 91.25 80 GLY A O 1
ATOM 646 N N . GLY A 1 81 ? 20.649 5.412 -11.849 1.00 95.62 81 GLY A N 1
ATOM 647 C CA . GLY A 1 81 ? 21.618 5.414 -12.945 1.00 95.62 81 GLY A CA 1
ATOM 648 C C . GLY A 1 81 ? 21.074 4.879 -14.274 1.00 95.62 81 GLY A C 1
ATOM 649 O O . GLY A 1 81 ? 19.883 4.629 -14.444 1.00 95.62 81 GLY A O 1
ATOM 650 N N . GLU A 1 82 ? 21.967 4.715 -15.252 1.00 95.81 82 GLU A N 1
ATOM 651 C CA . GLU A 1 82 ? 21.584 4.410 -16.641 1.00 95.81 82 GLU A CA 1
ATOM 652 C C . GLU A 1 82 ? 20.907 3.046 -16.816 1.00 95.81 82 GLU A C 1
ATOM 654 O O . GLU A 1 82 ? 20.012 2.891 -17.646 1.00 95.81 82 GLU A O 1
ATOM 659 N N . GLU A 1 83 ? 21.281 2.058 -16.005 1.00 95.25 83 GLU A N 1
ATOM 660 C CA . GLU A 1 83 ? 20.653 0.736 -16.038 1.00 95.25 83 GLU A CA 1
ATOM 661 C C . GLU A 1 83 ? 19.197 0.779 -15.564 1.00 95.25 83 GLU A C 1
ATOM 663 O O . GLU A 1 83 ? 18.333 0.127 -16.154 1.00 95.25 83 GLU A O 1
ATOM 668 N N . GLU A 1 84 ? 18.902 1.566 -14.525 1.00 94.31 84 GLU A N 1
ATOM 669 C CA . GLU A 1 84 ? 17.528 1.779 -14.068 1.00 94.31 84 GLU A CA 1
ATOM 670 C C . GLU A 1 84 ? 16.715 2.501 -15.146 1.00 94.31 84 GLU A C 1
ATOM 672 O O . GLU A 1 84 ? 15.636 2.031 -15.515 1.00 94.31 84 GLU A O 1
ATOM 677 N N . LYS A 1 85 ? 17.261 3.586 -15.713 1.00 93.50 85 LYS A N 1
ATOM 678 C CA . LYS A 1 85 ? 16.601 4.368 -16.768 1.00 93.50 85 LYS A CA 1
ATOM 679 C C . LYS A 1 85 ? 16.211 3.511 -17.965 1.00 93.50 85 LYS A C 1
ATOM 681 O O . LYS A 1 85 ? 15.057 3.561 -18.385 1.00 93.50 85 LYS A O 1
ATOM 686 N N . LYS A 1 86 ? 17.131 2.688 -18.480 1.00 94.94 86 LYS A N 1
ATOM 687 C CA . LYS A 1 86 ? 16.865 1.800 -19.625 1.00 94.94 86 LYS A CA 1
ATOM 688 C C . LYS A 1 86 ? 15.770 0.782 -19.319 1.00 94.94 86 LYS A C 1
ATOM 690 O O . LYS A 1 86 ? 14.882 0.575 -20.142 1.00 94.94 86 LYS A O 1
ATOM 695 N N . LYS A 1 87 ? 15.796 0.170 -18.129 1.00 94.81 87 LYS A N 1
ATOM 696 C CA . LYS A 1 87 ? 14.765 -0.794 -17.705 1.00 94.81 87 LYS A CA 1
ATOM 697 C C . LYS A 1 87 ? 13.392 -0.138 -17.588 1.00 94.81 87 LYS A C 1
ATOM 699 O O . LYS A 1 87 ? 12.412 -0.682 -18.090 1.00 94.81 87 LYS A O 1
ATOM 704 N N . LEU A 1 88 ? 13.325 1.036 -16.963 1.00 94.25 88 LEU A N 1
ATOM 705 C CA . LEU A 1 88 ? 12.096 1.821 -16.841 1.00 94.25 88 LEU A CA 1
ATOM 706 C C . LEU A 1 88 ? 11.582 2.276 -18.205 1.00 94.25 88 LEU A C 1
ATOM 708 O O . LEU A 1 88 ? 10.382 2.203 -18.442 1.00 94.25 88 LEU A O 1
ATOM 712 N N . GLN A 1 89 ? 12.461 2.716 -19.105 1.00 93.12 89 GLN A N 1
ATOM 713 C CA . GLN A 1 89 ? 12.077 3.114 -20.455 1.00 93.12 89 GLN A CA 1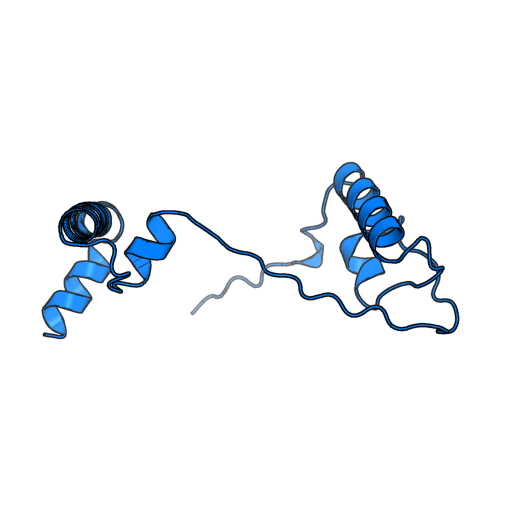
ATOM 714 C C . GLN A 1 89 ? 11.460 1.943 -21.227 1.00 93.12 89 GLN A C 1
ATOM 716 O O . GLN A 1 89 ? 10.338 2.072 -21.711 1.00 93.12 89 GLN A O 1
ATOM 721 N N . ALA A 1 90 ? 12.121 0.784 -21.249 1.00 94.69 90 ALA A N 1
ATOM 722 C CA . ALA A 1 90 ? 11.583 -0.410 -21.898 1.00 94.69 90 ALA A CA 1
ATOM 723 C C . ALA A 1 90 ? 10.227 -0.832 -21.297 1.00 94.69 90 ALA A C 1
ATOM 725 O O . ALA A 1 90 ? 9.300 -1.194 -22.022 1.00 94.69 90 ALA A O 1
ATOM 726 N N . TYR A 1 91 ? 10.075 -0.734 -19.970 1.00 95.31 91 TYR A N 1
ATOM 727 C CA . TYR A 1 91 ? 8.802 -1.015 -19.304 1.00 95.31 91 TYR A CA 1
ATOM 728 C C . TYR A 1 91 ? 7.705 -0.018 -19.709 1.00 95.31 91 TYR A C 1
ATOM 730 O O . TYR A 1 91 ? 6.569 -0.417 -19.964 1.00 95.31 91 TYR A O 1
ATOM 738 N N . ARG A 1 92 ? 8.028 1.279 -19.794 1.00 94.50 92 ARG A N 1
ATOM 739 C CA . ARG A 1 92 ? 7.091 2.339 -20.205 1.00 94.50 92 ARG A CA 1
ATOM 740 C C . ARG A 1 92 ? 6.613 2.144 -21.637 1.00 94.50 92 ARG A C 1
ATOM 742 O O . ARG A 1 92 ? 5.416 2.239 -21.877 1.00 94.50 92 ARG A O 1
ATOM 749 N N . GLU A 1 93 ? 7.517 1.827 -22.555 1.00 93.50 93 GLU A N 1
ATOM 750 C CA . GLU A 1 93 ? 7.181 1.571 -23.960 1.00 93.50 93 GLU A CA 1
ATOM 751 C C . GLU A 1 93 ? 6.223 0.380 -24.103 1.00 93.50 93 GLU A C 1
ATOM 753 O O . GLU A 1 93 ? 5.265 0.443 -24.870 1.00 93.50 93 GLU A O 1
ATOM 758 N N . MET A 1 94 ? 6.425 -0.677 -23.310 1.00 94.94 94 MET A N 1
ATOM 759 C CA . MET A 1 94 ? 5.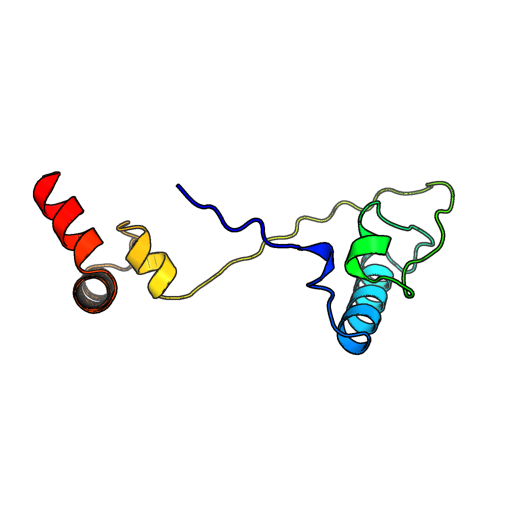580 -1.872 -23.349 1.00 94.94 94 MET A CA 1
ATOM 760 C C . MET A 1 94 ? 4.219 -1.682 -22.660 1.00 94.94 94 MET A C 1
ATOM 762 O O . MET A 1 94 ? 3.195 -2.115 -23.188 1.00 94.94 94 MET A O 1
ATOM 766 N N . HIS A 1 95 ? 4.193 -1.077 -21.469 1.00 94.56 95 HIS A N 1
ATOM 767 C CA . HIS A 1 95 ? 3.009 -1.063 -20.599 1.00 94.56 95 HIS A CA 1
ATOM 768 C C . HIS A 1 95 ? 2.250 0.268 -20.590 1.00 94.56 95 HIS A C 1
ATOM 770 O O . HIS A 1 95 ? 1.064 0.297 -20.262 1.00 94.56 95 HIS A O 1
ATOM 776 N N . PHE A 1 96 ? 2.907 1.367 -20.960 1.00 93.38 96 PHE A N 1
ATOM 777 C CA . PHE A 1 96 ? 2.340 2.715 -20.963 1.00 93.38 96 PHE A CA 1
ATOM 778 C C . PHE A 1 96 ? 2.638 3.466 -22.277 1.00 93.38 96 PHE A C 1
ATOM 780 O O . PHE A 1 96 ? 3.107 4.606 -22.226 1.00 93.38 96 PHE A O 1
ATOM 787 N N . PRO A 1 97 ? 2.344 2.888 -23.459 1.00 90.19 97 PRO A N 1
ATOM 788 C CA . PRO A 1 97 ? 2.733 3.476 -24.745 1.00 90.19 97 PRO A CA 1
ATOM 789 C C . PRO A 1 97 ? 2.185 4.898 -24.939 1.00 90.19 97 PRO A C 1
ATOM 791 O O . PRO A 1 97 ? 2.932 5.806 -25.292 1.00 90.19 97 PRO A O 1
ATOM 794 N N . GLY A 1 98 ? 0.920 5.145 -24.578 1.00 89.19 98 GLY A N 1
ATOM 795 C CA . GLY A 1 98 ? 0.326 6.485 -24.680 1.00 89.19 98 GLY A CA 1
ATOM 796 C C . GLY A 1 98 ? 0.975 7.532 -23.763 1.00 89.19 98 GLY A C 1
ATOM 797 O O . GLY A 1 98 ? 0.916 8.725 -24.042 1.00 89.19 98 GLY A O 1
ATOM 798 N N . LEU A 1 99 ? 1.625 7.110 -22.675 1.00 85.62 99 LEU A N 1
ATOM 799 C CA . LEU A 1 99 ? 2.359 8.016 -21.793 1.00 85.62 99 LEU A CA 1
ATOM 800 C C . LEU A 1 99 ? 3.715 8.414 -22.401 1.00 85.62 99 LEU A C 1
ATOM 802 O O . LEU A 1 99 ? 4.144 9.557 -22.253 1.00 85.62 99 LEU A O 1
ATOM 806 N N . VAL A 1 100 ? 4.361 7.487 -23.114 1.00 85.50 100 VAL A N 1
ATOM 807 C CA . VAL A 1 100 ? 5.596 7.750 -23.868 1.00 85.50 100 VAL A CA 1
ATOM 808 C C . VAL A 1 100 ? 5.326 8.728 -25.012 1.00 85.50 100 VAL A C 1
ATOM 810 O O . VAL A 1 100 ? 6.072 9.690 -25.181 1.00 85.50 100 VAL A O 1
ATOM 813 N N . GLU A 1 101 ? 4.225 8.545 -25.743 1.00 84.94 101 GLU A N 1
ATOM 814 C CA . GLU A 1 101 ? 3.800 9.461 -26.810 1.00 84.94 101 GLU A CA 1
ATOM 815 C C . GLU A 1 101 ? 3.599 10.894 -26.296 1.00 84.94 101 GLU A C 1
ATOM 817 O O . GLU A 1 101 ? 4.143 11.838 -26.867 1.00 84.94 101 GLU A O 1
ATOM 822 N N . LEU A 1 102 ? 2.891 11.059 -25.173 1.00 82.25 102 LEU A N 1
ATOM 823 C CA . LEU A 1 102 ? 2.659 12.371 -24.560 1.00 82.25 102 LEU A CA 1
ATOM 824 C C . LEU A 1 102 ? 3.963 13.067 -24.155 1.00 82.25 102 LEU A C 1
ATOM 826 O O . LEU A 1 102 ? 4.126 14.266 -24.395 1.00 82.25 102 LEU A O 1
ATOM 830 N N . ASN A 1 103 ? 4.902 12.320 -23.578 1.00 78.94 103 ASN A N 1
ATOM 831 C CA . ASN A 1 103 ? 6.203 12.857 -23.193 1.00 78.94 103 ASN A CA 1
ATOM 832 C C . ASN A 1 103 ? 7.014 13.317 -24.416 1.00 78.94 103 ASN A C 1
ATOM 834 O O . ASN A 1 103 ? 7.629 14.378 -24.388 1.00 78.94 103 ASN A O 1
ATOM 838 N N . ASN A 1 104 ? 6.956 12.557 -25.512 1.00 73.38 104 ASN A N 1
ATOM 839 C CA . ASN A 1 104 ? 7.651 12.888 -26.756 1.00 73.38 104 ASN A CA 1
ATOM 840 C C . ASN A 1 104 ? 7.050 14.101 -27.475 1.00 73.38 104 ASN A C 1
ATOM 842 O O . ASN A 1 104 ? 7.763 14.786 -28.193 1.00 73.38 104 ASN A O 1
ATOM 846 N N . THR A 1 105 ? 5.757 14.376 -27.290 1.00 73.81 105 THR A N 1
ATOM 847 C CA . THR A 1 105 ? 5.109 15.588 -27.828 1.00 73.81 105 THR A CA 1
ATOM 848 C C . THR A 1 105 ? 5.302 16.837 -26.964 1.00 73.81 105 THR A C 1
ATOM 850 O O . THR A 1 105 ? 4.977 17.934 -27.408 1.00 73.81 105 THR A O 1
ATOM 853 N N . SER A 1 106 ? 5.778 16.673 -25.725 1.00 61.22 106 SER A N 1
ATOM 854 C CA . SER A 1 106 ? 5.961 17.769 -24.760 1.00 61.22 106 SER A CA 1
ATOM 855 C C . SER A 1 106 ? 7.403 18.293 -24.695 1.00 61.22 106 SER A C 1
ATOM 857 O O . SER A 1 106 ? 7.642 19.289 -24.012 1.00 61.22 106 SER A O 1
ATOM 859 N N . ASN A 1 107 ? 8.336 17.632 -25.387 1.00 50.25 107 ASN A N 1
ATOM 860 C CA . ASN A 1 107 ? 9.717 18.070 -25.617 1.00 50.25 107 ASN A CA 1
ATOM 861 C C . ASN A 1 107 ? 9.877 18.570 -27.054 1.00 50.25 107 ASN A C 1
ATOM 863 O O . ASN A 1 107 ? 10.729 19.461 -27.259 1.00 50.25 107 ASN A O 1
#

Organism: Tanacetum cinerariifolium (NCBI:txid118510)